Protein AF-A0AB39QN36-F1 (afdb_monomer_lite)

Organism: NCBI:txid3238631

pLDDT: mean 87.95, std 10.35, range [43.62, 97.62]

Radius of gyration: 14.83 Å; chains: 1; bounding box: 45×35×37 Å

Foldseek 3Di:
DKWWFDDPPVRQGTQATRPWGFDQPPDGPDTQATRVWGWDAPPVNQATQGTRPWGWDDDPPDSQTQATRPWGFDADPPLSQTQATHQWGFDDPPPPSDTQGTRQKGWDDPPVNPGTTMIDHPPPDPDQDPVNSVSVVVNRVVSSSSVVVVVVVVD

Secondary structure (DSSP, 8-state):
-EEEEEE-TTS-SEEEETTEEEE--SS-SS--EETTEEEEE-TTS-SEEEETTEEEEE-TT-SSEEEETTEEEEE-TTT--EEEETTEEEE-GGG-----EETTEEEEE-TTSSSEEEEEPPTT-SS--HHHHHHHHHHHHHHHHHHHHHHHT--

Structure (mmCIF, N/CA/C/O backbone):
data_AF-A0AB39QN36-F1
#
_entry.id   AF-A0AB39QN36-F1
#
loop_
_atom_site.group_PDB
_atom_site.id
_atom_site.type_symbol
_atom_site.label_atom_id
_atom_site.label_alt_id
_atom_site.label_comp_id
_atom_site.label_asym_id
_atom_site.label_entity_id
_atom_site.label_seq_id
_atom_site.pdbx_PDB_ins_code
_atom_site.Cartn_x
_atom_site.Cartn_y
_atom_site.Cartn_z
_atom_site.occupancy
_atom_site.B_iso_or_equiv
_atom_site.auth_seq_id
_atom_site.auth_comp_id
_atom_site.auth_asym_id
_atom_site.auth_atom_id
_atom_site.pdbx_PDB_model_num
ATOM 1 N N . MET A 1 1 ? -15.401 1.493 12.084 1.00 89.06 1 MET A N 1
ATOM 2 C CA . MET A 1 1 ? -14.506 0.470 12.707 1.00 89.06 1 MET A CA 1
ATOM 3 C C . MET A 1 1 ? -13.045 0.863 12.484 1.00 89.06 1 MET A C 1
ATOM 5 O O . MET A 1 1 ? -12.777 1.575 11.527 1.00 89.06 1 MET A O 1
ATOM 9 N N . GLU A 1 2 ? -12.101 0.422 13.322 1.00 92.56 2 GLU A N 1
ATOM 10 C CA . GLU A 1 2 ? -10.667 0.729 13.167 1.00 92.56 2 GLU A CA 1
ATOM 11 C C . GLU A 1 2 ? -9.829 -0.546 13.008 1.00 92.56 2 GLU A C 1
ATOM 13 O O . GLU A 1 2 ? -10.047 -1.525 13.718 1.00 92.56 2 GLU A O 1
ATOM 18 N N . LEU A 1 3 ? -8.849 -0.511 12.103 1.00 94.31 3 LEU A N 1
ATOM 19 C CA . LEU A 1 3 ? -7.813 -1.532 11.953 1.00 94.31 3 LEU A CA 1
ATOM 20 C C . LEU A 1 3 ? -6.466 -0.964 12.391 1.00 94.31 3 LEU A C 1
ATOM 22 O O . LEU A 1 3 ? -6.056 0.107 11.934 1.00 94.31 3 LEU A O 1
ATOM 26 N N . GLU A 1 4 ? -5.752 -1.690 13.246 1.00 95.00 4 GLU A N 1
ATOM 27 C CA . GLU A 1 4 ? -4.414 -1.287 13.672 1.00 95.00 4 GLU A CA 1
ATOM 28 C C . GLU A 1 4 ? -3.354 -1.646 12.628 1.00 95.00 4 GLU A C 1
ATOM 30 O O . GLU A 1 4 ? -3.393 -2.698 11.991 1.00 95.00 4 GLU A O 1
ATOM 35 N N . LEU A 1 5 ? -2.382 -0.753 12.455 1.00 95.31 5 LEU A N 1
ATOM 36 C CA . LEU A 1 5 ? -1.196 -0.996 11.647 1.00 95.31 5 LEU A CA 1
ATOM 37 C C . LEU A 1 5 ? -0.058 -1.425 12.572 1.00 95.31 5 LEU A C 1
ATOM 39 O O . LEU A 1 5 ? 0.472 -0.613 13.336 1.00 95.31 5 LEU A O 1
ATOM 43 N N . GLY A 1 6 ? 0.310 -2.704 12.513 1.00 93.50 6 GLY A N 1
ATOM 44 C CA . GLY A 1 6 ? 1.400 -3.257 13.309 1.00 93.50 6 GLY A CA 1
ATOM 45 C C . GLY A 1 6 ? 2.754 -2.962 12.677 1.00 93.50 6 GLY A C 1
ATOM 46 O O . GLY A 1 6 ? 2.900 -2.998 11.456 1.00 93.50 6 GLY A O 1
ATOM 47 N N . TYR A 1 7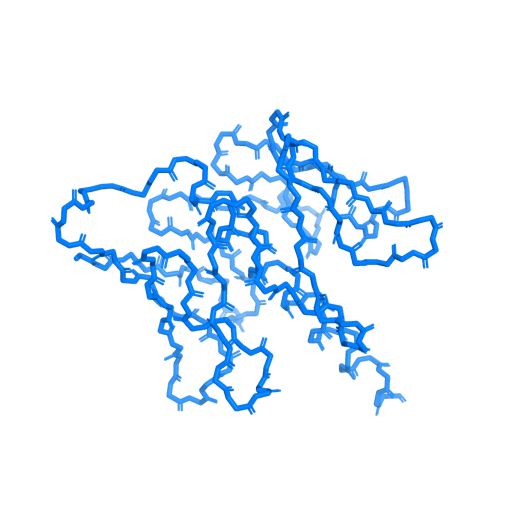 ? 3.764 -2.693 13.502 1.00 91.38 7 TYR A N 1
ATOM 48 C CA . TYR A 1 7 ? 5.133 -2.416 13.060 1.00 91.38 7 TYR A CA 1
ATOM 49 C C . TYR A 1 7 ? 6.141 -3.341 13.737 1.00 91.38 7 TYR A C 1
ATOM 51 O O . TYR A 1 7 ? 5.847 -3.963 14.756 1.00 91.38 7 TYR A O 1
ATOM 59 N N . ASP A 1 8 ? 7.347 -3.423 13.175 1.00 88.38 8 ASP A N 1
ATOM 60 C CA . ASP A 1 8 ? 8.479 -4.051 13.855 1.00 88.38 8 ASP A CA 1
ATOM 61 C C . ASP A 1 8 ? 8.879 -3.299 15.139 1.00 88.38 8 ASP A C 1
ATOM 63 O O . ASP A 1 8 ? 8.449 -2.174 15.390 1.00 88.38 8 ASP A O 1
ATOM 67 N N . LEU A 1 9 ? 9.725 -3.924 15.968 1.00 80.88 9 LEU A N 1
ATOM 68 C CA . LEU A 1 9 ? 10.161 -3.365 17.258 1.00 80.88 9 LEU A CA 1
ATOM 69 C C . LEU A 1 9 ? 10.825 -1.985 17.129 1.00 80.88 9 LEU A C 1
ATOM 71 O O . LEU A 1 9 ? 10.735 -1.166 18.038 1.00 80.88 9 LEU A O 1
ATOM 75 N N . LEU A 1 10 ? 11.477 -1.724 15.994 1.00 79.50 10 LEU A N 1
ATOM 76 C CA . LEU A 1 10 ? 12.107 -0.437 15.693 1.00 79.50 10 LEU A CA 1
ATOM 77 C C . LEU A 1 10 ? 11.117 0.586 15.108 1.00 79.50 10 LEU A C 1
ATOM 79 O O . LEU A 1 10 ? 11.493 1.728 14.854 1.00 79.50 10 LEU A O 1
ATOM 83 N N . GLY A 1 11 ? 9.860 0.196 14.886 1.00 76.62 11 GLY A N 1
ATOM 84 C CA . GLY A 1 11 ? 8.789 1.054 14.391 1.00 76.62 11 GLY A CA 1
ATOM 85 C C . GLY A 1 11 ? 8.948 1.502 12.938 1.00 76.62 11 GLY A C 1
ATOM 86 O O . GLY A 1 11 ? 8.227 2.403 12.510 1.00 76.62 11 GLY A O 1
ATOM 87 N N . GLY A 1 12 ? 9.893 0.917 12.200 1.00 79.00 12 GLY A N 1
ATOM 88 C CA . GLY A 1 12 ? 10.319 1.367 10.877 1.00 79.00 12 GLY A CA 1
ATOM 89 C C . GLY A 1 12 ? 9.720 0.569 9.721 1.00 79.00 12 GLY A C 1
ATOM 90 O O . GLY A 1 12 ? 9.828 0.995 8.566 1.00 79.00 12 GLY A O 1
ATOM 91 N N . ARG A 1 13 ? 9.112 -0.592 9.991 1.00 87.69 13 ARG A N 1
ATOM 92 C CA . ARG A 1 13 ? 8.529 -1.461 8.957 1.00 87.69 13 ARG A CA 1
ATOM 93 C C . ARG A 1 13 ? 7.122 -1.890 9.329 1.00 87.69 13 ARG A C 1
ATOM 95 O O . ARG A 1 13 ? 6.923 -2.423 10.414 1.00 87.69 13 ARG A O 1
ATOM 102 N N . LEU A 1 14 ? 6.184 -1.694 8.406 1.00 91.88 14 LEU A N 1
ATOM 103 C CA . LEU A 1 14 ? 4.815 -2.178 8.536 1.00 91.88 14 LEU A CA 1
ATOM 104 C C . LEU A 1 14 ? 4.811 -3.714 8.488 1.00 91.88 14 LEU A C 1
ATOM 106 O O . LEU A 1 14 ? 5.326 -4.300 7.541 1.00 91.88 14 LEU A O 1
ATOM 110 N N . ARG A 1 15 ? 4.263 -4.354 9.517 1.00 93.94 15 ARG A N 1
ATOM 111 C CA . ARG A 1 15 ? 4.222 -5.809 9.720 1.00 93.94 15 ARG A CA 1
ATOM 112 C C . ARG A 1 15 ? 2.814 -6.387 9.664 1.00 93.94 15 ARG A C 1
ATOM 114 O O . ARG A 1 15 ? 2.697 -7.582 9.423 1.00 93.94 15 ARG A O 1
ATOM 121 N N . SER A 1 16 ? 1.779 -5.575 9.852 1.00 95.56 16 SER A N 1
ATOM 122 C CA . SER A 1 16 ? 0.393 -6.013 9.693 1.00 95.56 16 SER A CA 1
ATOM 123 C C . SER A 1 16 ? -0.554 -4.858 9.372 1.00 95.56 16 SER A C 1
ATOM 125 O O . SER A 1 16 ? -0.254 -3.692 9.641 1.00 95.56 16 SER A O 1
ATOM 127 N N . ILE A 1 17 ? -1.698 -5.203 8.784 1.00 95.94 17 ILE A N 1
ATOM 128 C CA . ILE A 1 17 ? -2.848 -4.333 8.533 1.00 95.94 17 ILE A CA 1
ATOM 129 C C . ILE A 1 17 ? -4.077 -5.047 9.102 1.00 95.94 17 ILE A C 1
ATOM 131 O O . ILE A 1 17 ? -4.596 -5.980 8.486 1.00 95.94 17 ILE A O 1
ATOM 135 N N . GLY A 1 18 ? -4.520 -4.642 10.294 1.00 93.56 18 GLY A N 1
ATOM 136 C CA . GLY A 1 18 ? -5.464 -5.432 11.082 1.00 93.56 18 GLY A CA 1
ATOM 137 C C . GLY A 1 18 ? -4.925 -6.851 11.286 1.00 93.56 18 GLY A C 1
ATOM 138 O O . GLY A 1 18 ? -3.762 -7.030 11.647 1.00 93.56 18 GLY A O 1
ATOM 139 N N . GLU A 1 19 ? -5.745 -7.844 10.952 1.00 92.69 19 GLU A N 1
ATOM 140 C CA . GLU A 1 19 ? -5.398 -9.272 11.021 1.00 92.69 19 GLU A CA 1
ATOM 141 C C . GLU A 1 19 ? -4.510 -9.754 9.856 1.00 92.69 19 GLU A C 1
ATOM 143 O O . GLU A 1 19 ? -4.031 -10.886 9.858 1.00 92.69 19 GLU A O 1
ATOM 148 N N . THR A 1 20 ? -4.288 -8.930 8.825 1.00 96.31 20 THR A N 1
ATOM 149 C CA . THR A 1 20 ? -3.466 -9.329 7.674 1.00 96.31 20 THR A CA 1
ATOM 150 C C . THR A 1 20 ? -1.989 -9.098 7.964 1.00 96.31 20 THR A C 1
ATOM 152 O O . THR A 1 20 ? -1.549 -7.957 8.106 1.00 96.31 20 THR A O 1
ATOM 155 N N . GLU A 1 21 ? -1.195 -10.166 7.985 1.00 96.12 21 GLU A N 1
ATOM 156 C CA . GLU A 1 21 ? 0.253 -10.081 8.184 1.00 96.12 21 GLU A CA 1
ATOM 157 C C . GLU A 1 21 ? 1.017 -9.671 6.919 1.00 96.12 21 GLU A C 1
ATOM 159 O O . GLU A 1 21 ? 0.617 -9.950 5.790 1.00 96.12 21 GLU A O 1
ATOM 164 N N . ILE A 1 22 ? 2.174 -9.041 7.109 1.00 95.62 22 ILE A N 1
ATOM 165 C CA . ILE A 1 22 ? 3.143 -8.750 6.054 1.00 95.62 22 ILE A CA 1
ATOM 166 C C . ILE A 1 22 ? 4.423 -9.523 6.357 1.00 95.62 22 ILE A C 1
ATOM 168 O O . ILE A 1 22 ? 5.168 -9.203 7.293 1.00 95.62 22 ILE A O 1
ATOM 172 N N . ASP A 1 23 ? 4.711 -10.524 5.530 1.00 93.31 23 ASP A N 1
ATOM 173 C CA . ASP A 1 23 ? 5.936 -11.306 5.643 1.00 93.31 23 ASP A CA 1
ATOM 174 C C . ASP A 1 23 ? 7.095 -10.587 4.942 1.00 93.31 23 ASP A C 1
ATOM 176 O O . ASP A 1 23 ? 6.930 -10.004 3.878 1.00 93.31 23 ASP A O 1
ATOM 180 N N . TYR A 1 24 ? 8.290 -10.638 5.526 1.00 90.19 24 TYR A N 1
ATOM 181 C CA . TYR A 1 24 ? 9.540 -10.113 4.956 1.00 90.19 24 TYR A CA 1
ATOM 182 C C . TYR A 1 24 ? 10.551 -11.231 4.638 1.00 90.19 24 TYR A C 1
ATOM 184 O O . TYR A 1 24 ? 11.604 -10.979 4.043 1.00 90.19 24 TYR A O 1
ATOM 192 N N . GLY A 1 25 ? 10.245 -12.473 5.016 1.00 83.19 25 GLY A N 1
ATOM 193 C CA . GLY A 1 25 ? 11.179 -13.585 5.024 1.00 83.19 25 GLY A CA 1
ATOM 194 C C . GLY A 1 25 ? 12.302 -13.421 6.054 1.00 83.19 25 GLY A C 1
ATOM 195 O O . GLY A 1 25 ? 12.400 -12.438 6.788 1.00 83.19 25 GLY A O 1
ATOM 196 N N . ARG A 1 26 ? 13.190 -14.420 6.088 1.00 72.00 26 ARG A N 1
ATOM 197 C CA . ARG A 1 26 ? 14.290 -14.520 7.065 1.00 72.00 26 ARG A CA 1
ATOM 198 C C . ARG A 1 26 ? 15.440 -13.538 6.816 1.00 72.00 26 ARG A C 1
ATOM 200 O O . ARG A 1 26 ? 16.130 -13.145 7.747 1.00 72.00 26 ARG A O 1
ATOM 207 N N . TRP A 1 27 ? 15.641 -13.157 5.558 1.00 63.12 27 TRP A N 1
ATOM 208 C CA . TRP A 1 27 ? 16.738 -12.301 5.112 1.00 63.12 27 TRP A CA 1
ATOM 209 C C . TRP A 1 27 ? 16.180 -11.293 4.104 1.00 63.12 27 TRP A C 1
ATOM 211 O O . TRP A 1 27 ? 15.942 -11.630 2.939 1.00 63.12 27 TRP A O 1
ATOM 221 N N . GLY A 1 28 ? 15.884 -10.073 4.558 1.00 65.38 28 GLY A N 1
ATOM 222 C CA . GLY A 1 28 ? 15.300 -9.061 3.680 1.00 65.38 28 GLY A CA 1
ATOM 223 C C . GLY A 1 28 ? 14.931 -7.735 4.345 1.00 65.38 28 GLY A C 1
ATOM 224 O O . GLY A 1 28 ? 14.490 -7.667 5.491 1.00 65.38 28 GLY A O 1
ATOM 225 N N . GLY A 1 29 ? 15.098 -6.648 3.586 1.00 78.25 29 GLY A N 1
ATOM 226 C CA . GLY A 1 29 ? 14.596 -5.306 3.918 1.00 78.25 29 GLY A CA 1
ATOM 227 C C . GLY A 1 29 ? 13.202 -4.998 3.355 1.00 78.25 29 GLY A C 1
ATOM 228 O O . GLY A 1 29 ? 12.665 -3.915 3.599 1.00 78.25 29 GLY A O 1
ATOM 229 N N . ARG A 1 30 ? 12.638 -5.924 2.571 1.00 87.12 30 ARG A N 1
ATOM 230 C CA . ARG A 1 30 ? 11.438 -5.736 1.748 1.00 87.12 30 ARG A CA 1
ATOM 231 C C . ARG A 1 30 ? 10.396 -6.812 2.064 1.00 87.12 30 ARG A C 1
ATOM 233 O O . ARG A 1 30 ? 10.799 -7.940 2.352 1.00 87.12 30 ARG A O 1
ATOM 240 N N . PRO A 1 31 ? 9.102 -6.469 2.018 1.00 92.12 31 PRO A N 1
ATOM 241 C CA . PRO A 1 31 ? 8.043 -7.445 2.209 1.00 92.12 31 PRO A CA 1
ATOM 242 C C . PRO A 1 31 ? 8.004 -8.429 1.027 1.00 92.12 31 PRO A C 1
ATOM 244 O O . PRO A 1 31 ? 8.323 -8.063 -0.098 1.00 92.12 31 PRO A O 1
ATOM 247 N N . ARG A 1 32 ? 7.643 -9.683 1.293 1.00 92.94 32 ARG A N 1
ATOM 248 C CA . ARG A 1 32 ? 7.537 -10.801 0.342 1.00 92.94 32 ARG A CA 1
ATOM 249 C C . ARG A 1 32 ? 6.108 -11.309 0.176 1.00 92.94 32 ARG A C 1
ATOM 251 O O . ARG A 1 32 ? 5.818 -11.915 -0.847 1.00 92.94 32 ARG A O 1
ATOM 258 N N . ALA A 1 33 ? 5.240 -11.072 1.156 1.00 95.62 33 ALA A N 1
ATOM 259 C CA .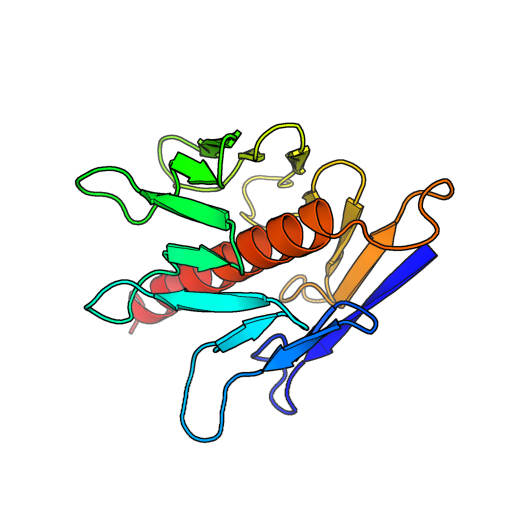 ALA A 1 33 ? 3.825 -11.406 1.072 1.00 95.62 33 ALA A CA 1
ATOM 260 C C . ALA A 1 33 ? 2.982 -10.414 1.885 1.00 95.62 33 ALA A C 1
ATOM 262 O O . ALA A 1 33 ? 3.456 -9.861 2.879 1.00 95.62 33 ALA A O 1
ATOM 263 N N . LEU A 1 34 ? 1.743 -10.211 1.447 1.00 96.62 34 LEU A N 1
ATOM 264 C CA . LEU A 1 34 ? 0.674 -9.500 2.142 1.00 96.62 34 LEU A CA 1
ATOM 265 C C . LEU A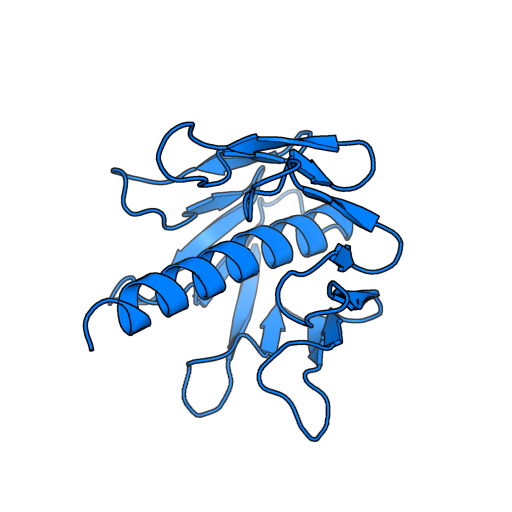 1 34 ? -0.467 -10.498 2.369 1.00 96.62 34 LEU A C 1
ATOM 267 O O . LEU A 1 34 ? -1.244 -10.769 1.456 1.00 96.62 34 LEU A O 1
ATOM 271 N N . GLY A 1 35 ? -0.533 -11.085 3.561 1.00 95.25 35 GLY A N 1
ATOM 272 C CA . GLY A 1 35 ? -1.401 -12.220 3.855 1.00 95.25 35 GLY A CA 1
ATOM 273 C C . GLY A 1 35 ? -1.189 -13.343 2.829 1.00 95.25 35 GLY A C 1
ATOM 274 O O . GLY A 1 35 ? -0.055 -13.799 2.664 1.00 95.25 35 GLY A O 1
ATOM 275 N N . PRO A 1 36 ? -2.235 -13.771 2.100 1.00 94.94 36 PRO A N 1
ATOM 276 C CA . PRO A 1 36 ? -2.113 -14.802 1.070 1.00 94.94 36 PRO A CA 1
ATOM 277 C C . PRO A 1 36 ? -1.464 -14.306 -0.237 1.00 94.94 36 PRO A C 1
ATOM 279 O O . PRO A 1 36 ? -1.206 -15.113 -1.128 1.00 94.94 36 PRO A O 1
ATOM 282 N N . HIS A 1 37 ? -1.202 -13.002 -0.381 1.00 97.62 37 HIS A N 1
ATOM 283 C CA . HIS A 1 37 ? -0.766 -12.400 -1.643 1.00 97.62 37 HIS A CA 1
ATOM 284 C C . HIS A 1 37 ? 0.758 -12.301 -1.734 1.00 97.62 37 HIS A C 1
ATOM 286 O O . HIS A 1 37 ? 1.345 -11.448 -1.060 1.00 97.62 37 HIS A O 1
ATOM 292 N N . PRO A 1 38 ? 1.436 -13.101 -2.576 1.00 96.50 38 PRO A N 1
ATOM 293 C CA . PRO A 1 38 ? 2.870 -12.945 -2.807 1.00 96.50 38 PRO A CA 1
ATOM 294 C C . PRO A 1 38 ? 3.205 -11.580 -3.422 1.00 96.50 38 PRO A C 1
ATOM 296 O O . PRO A 1 38 ? 2.449 -11.026 -4.217 1.00 96.50 38 PRO A O 1
ATOM 299 N N . LEU A 1 39 ? 4.368 -11.042 -3.068 1.00 96.44 39 LEU A N 1
ATOM 300 C CA . LEU A 1 39 ? 4.889 -9.780 -3.582 1.00 96.44 39 LEU A CA 1
ATOM 301 C C . LEU A 1 39 ? 6.089 -10.052 -4.485 1.00 96.44 39 LEU A C 1
ATOM 303 O O . LEU A 1 39 ? 7.101 -10.598 -4.043 1.00 96.44 39 LEU A O 1
ATOM 307 N N . GLU A 1 40 ? 6.002 -9.621 -5.740 1.00 94.81 40 GLU A N 1
ATOM 308 C CA . GLU A 1 40 ? 7.094 -9.762 -6.706 1.00 94.81 40 GLU A CA 1
ATOM 309 C C . GLU A 1 40 ? 7.703 -8.404 -7.035 1.00 94.81 40 GLU A C 1
ATOM 311 O O . GLU A 1 40 ? 6.997 -7.402 -7.148 1.00 94.81 40 GLU A O 1
ATOM 316 N N . TYR A 1 41 ? 9.019 -8.369 -7.229 1.00 91.81 41 TYR A N 1
ATOM 317 C CA . TYR A 1 41 ? 9.771 -7.161 -7.5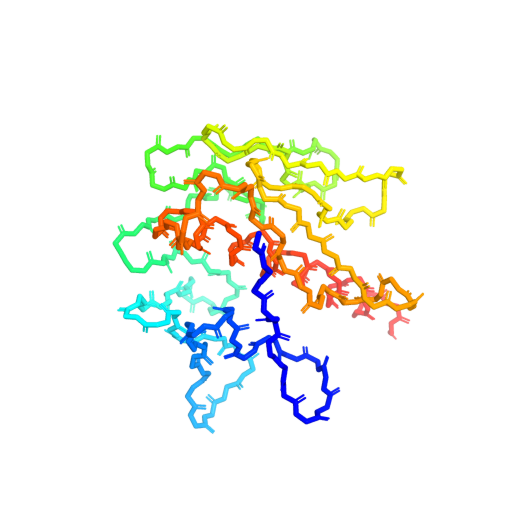62 1.00 91.81 41 TYR A CA 1
ATOM 318 C C . TYR A 1 41 ? 10.383 -7.266 -8.963 1.00 91.81 41 TYR A C 1
ATOM 320 O O . TYR A 1 41 ? 10.485 -8.354 -9.524 1.00 91.81 41 TYR A O 1
ATOM 328 N N . ASP A 1 42 ? 10.795 -6.134 -9.542 1.00 88.62 42 ASP A N 1
ATOM 329 C CA . ASP A 1 42 ? 11.565 -6.134 -10.790 1.00 88.62 42 ASP A CA 1
ATOM 330 C C . ASP A 1 42 ? 12.902 -6.889 -10.652 1.00 88.62 42 ASP A C 1
ATOM 332 O O . ASP A 1 42 ? 13.335 -7.218 -9.551 1.00 88.62 42 ASP A O 1
ATOM 336 N N . LEU A 1 43 ? 13.570 -7.176 -11.777 1.00 80.44 43 LEU A N 1
ATOM 337 C CA . LEU A 1 43 ? 14.816 -7.966 -11.804 1.00 80.44 43 LEU A CA 1
ATOM 338 C C . LEU A 1 43 ? 15.934 -7.379 -10.928 1.00 80.44 43 LEU A C 1
ATOM 340 O O . LEU A 1 43 ? 16.760 -8.115 -10.400 1.00 80.44 43 LEU A O 1
ATOM 344 N N . LEU A 1 44 ? 15.949 -6.055 -10.756 1.00 78.62 44 LEU A N 1
ATOM 345 C CA . LEU A 1 44 ? 16.893 -5.357 -9.879 1.00 78.62 44 LEU A CA 1
ATOM 346 C C . LEU A 1 44 ? 16.439 -5.353 -8.409 1.00 78.62 44 LEU A C 1
ATOM 348 O O . LEU A 1 44 ? 17.071 -4.726 -7.560 1.00 78.62 44 LEU A O 1
ATOM 352 N N . GLY A 1 45 ? 15.317 -6.006 -8.109 1.00 74.56 45 GLY A N 1
ATOM 353 C CA . GLY A 1 45 ? 14.702 -6.089 -6.792 1.00 74.56 45 GLY A CA 1
ATOM 354 C C . GLY A 1 45 ? 14.261 -4.737 -6.249 1.00 74.56 45 GLY A C 1
ATOM 355 O O . GLY A 1 45 ? 14.083 -4.610 -5.046 1.00 74.56 45 GLY A O 1
ATOM 356 N N . SER A 1 46 ? 14.134 -3.715 -7.097 1.00 79.00 46 SER A N 1
ATOM 357 C CA . SER A 1 46 ? 14.055 -2.305 -6.723 1.00 79.00 46 SER A CA 1
ATOM 358 C C . SER A 1 46 ? 12.623 -1.790 -6.604 1.00 79.00 46 SER A C 1
ATOM 360 O O . SER A 1 46 ? 12.355 -0.946 -5.746 1.00 79.00 46 SER A O 1
ATOM 362 N N . ARG A 1 47 ? 11.693 -2.320 -7.407 1.00 88.19 47 ARG A N 1
ATOM 363 C CA . ARG A 1 47 ? 10.296 -1.863 -7.499 1.00 88.19 47 ARG A CA 1
ATOM 364 C C . ARG A 1 47 ? 9.331 -3.031 -7.393 1.00 88.19 47 ARG A C 1
ATOM 366 O O . ARG A 1 47 ? 9.556 -4.047 -8.039 1.00 88.19 47 ARG A O 1
ATOM 373 N N . LEU A 1 48 ? 8.272 -2.871 -6.603 1.00 92.81 48 LEU A N 1
ATOM 374 C CA . LEU A 1 48 ? 7.192 -3.850 -6.491 1.00 92.81 48 LEU A CA 1
ATOM 375 C C . LEU A 1 48 ? 6.428 -3.916 -7.819 1.00 92.81 48 LEU A C 1
ATOM 377 O O . LEU A 1 48 ? 5.964 -2.896 -8.304 1.00 92.81 48 LEU A O 1
ATOM 381 N N . ARG A 1 49 ? 6.318 -5.093 -8.423 1.00 94.31 49 ARG A N 1
ATOM 382 C CA . ARG A 1 49 ? 5.705 -5.317 -9.739 1.00 94.31 49 ARG A CA 1
ATOM 383 C C . ARG A 1 49 ? 4.421 -6.126 -9.680 1.00 94.31 49 ARG A C 1
ATOM 385 O O . ARG A 1 49 ? 3.661 -6.060 -10.641 1.00 94.31 49 ARG A O 1
ATOM 392 N N . ARG A 1 50 ? 4.169 -6.853 -8.592 1.00 96.31 50 ARG A N 1
ATOM 393 C CA . ARG A 1 50 ? 2.956 -7.657 -8.437 1.00 96.31 50 ARG A CA 1
ATOM 394 C C . ARG A 1 50 ? 2.556 -7.805 -6.970 1.00 96.31 50 ARG A C 1
ATOM 396 O O . ARG A 1 50 ? 3.435 -7.888 -6.112 1.00 96.31 50 ARG A O 1
ATOM 403 N N . ILE A 1 51 ? 1.249 -7.838 -6.712 1.00 97.44 51 ILE A N 1
ATOM 404 C CA . ILE A 1 51 ? 0.630 -8.181 -5.423 1.00 97.44 51 ILE A CA 1
ATOM 405 C C . ILE A 1 51 ? -0.404 -9.281 -5.668 1.00 97.44 51 ILE A C 1
ATOM 407 O O . ILE A 1 51 ? -1.500 -9.009 -6.166 1.00 97.44 51 ILE A O 1
ATOM 411 N N . GLY A 1 52 ? -0.056 -10.517 -5.325 1.00 96.38 52 GLY A N 1
ATOM 412 C CA . GLY A 1 52 ? -0.852 -11.691 -5.661 1.00 96.38 52 GLY A CA 1
ATOM 413 C C . GLY A 1 52 ? -0.955 -11.842 -7.174 1.00 96.38 52 GLY A C 1
ATOM 414 O O . GLY A 1 52 ? 0.053 -11.950 -7.862 1.00 96.38 52 GLY A O 1
ATOM 415 N N . ASP A 1 53 ? -2.173 -11.802 -7.688 1.00 95.81 53 ASP A N 1
ATOM 416 C CA . ASP A 1 53 ? -2.512 -11.831 -9.111 1.00 95.81 53 ASP A CA 1
ATOM 417 C C . ASP A 1 53 ? -2.544 -10.441 -9.782 1.00 95.81 53 ASP A C 1
ATOM 419 O O . ASP A 1 53 ? -2.678 -10.347 -11.000 1.00 95.81 53 ASP A O 1
ATOM 423 N N . ILE A 1 54 ? -2.373 -9.349 -9.026 1.00 97.06 54 ILE A N 1
ATOM 424 C CA . ILE A 1 54 ? -2.463 -7.983 -9.562 1.00 97.06 54 ILE A CA 1
ATOM 425 C C . ILE A 1 54 ? -1.088 -7.453 -9.968 1.00 97.06 54 ILE A C 1
ATOM 427 O O . ILE A 1 54 ? -0.201 -7.276 -9.130 1.00 97.06 54 ILE A O 1
ATOM 431 N N . GLU A 1 55 ? -0.924 -7.122 -11.248 1.00 96.88 55 GLU A N 1
ATOM 432 C CA . GLU A 1 55 ? 0.295 -6.507 -11.783 1.00 96.88 55 GLU A CA 1
ATOM 433 C C . GLU A 1 55 ? 0.339 -4.985 -11.599 1.00 96.88 55 GLU A C 1
ATOM 435 O O . GLU A 1 55 ? -0.668 -4.292 -11.695 1.00 96.88 55 GLU A O 1
ATOM 440 N N . ILE A 1 56 ? 1.538 -4.439 -11.398 1.00 96.06 56 ILE A N 1
ATOM 441 C CA . ILE A 1 56 ? 1.786 -3.000 -11.293 1.00 96.06 56 ILE A CA 1
ATOM 442 C C . ILE A 1 56 ? 2.583 -2.543 -12.511 1.00 96.06 56 ILE A C 1
ATOM 444 O O . ILE A 1 56 ? 3.776 -2.844 -12.657 1.00 96.06 56 ILE A O 1
ATOM 448 N N . GLY A 1 57 ? 1.942 -1.775 -13.388 1.00 93.00 57 GLY A N 1
ATOM 449 C CA . GLY A 1 57 ? 2.583 -1.168 -14.548 1.00 93.00 57 GLY A CA 1
ATOM 450 C C . GLY A 1 57 ? 3.332 0.106 -14.175 1.00 93.00 57 GLY A C 1
ATOM 451 O O . GLY A 1 57 ? 2.839 0.937 -13.416 1.00 93.00 57 GLY A O 1
ATOM 452 N N . TYR A 1 58 ? 4.519 0.290 -14.750 1.00 90.06 58 TYR A N 1
ATOM 453 C CA . TYR A 1 58 ? 5.325 1.501 -14.600 1.00 90.06 58 TYR A CA 1
ATOM 454 C C . TYR A 1 58 ? 5.581 2.125 -15.968 1.00 90.06 58 TYR A C 1
ATOM 456 O O . TYR A 1 58 ? 5.690 1.424 -16.974 1.00 90.06 58 TYR A O 1
ATOM 464 N N . GLY A 1 59 ? 5.720 3.451 -15.996 1.00 82.81 59 GLY A N 1
ATOM 465 C CA . GLY A 1 59 ? 6.160 4.158 -17.197 1.00 82.81 59 GLY A CA 1
ATOM 466 C C . GLY A 1 59 ? 7.599 3.797 -17.587 1.00 82.81 59 GLY A C 1
ATOM 467 O O . GLY A 1 59 ? 8.421 3.462 -16.736 1.00 82.81 59 GLY A O 1
ATOM 468 N N . ARG A 1 60 ? 7.921 3.939 -18.878 1.00 70.12 60 ARG A N 1
ATOM 469 C CA . ARG A 1 60 ? 9.171 3.478 -19.520 1.00 70.12 60 ARG A CA 1
ATOM 470 C C . ARG A 1 60 ? 10.476 3.963 -18.861 1.00 70.12 60 ARG A C 1
ATOM 472 O O . ARG A 1 60 ? 11.486 3.279 -18.941 1.00 70.12 60 ARG A O 1
ATOM 479 N N . LEU A 1 61 ? 10.449 5.122 -18.202 1.00 62.91 61 LEU A N 1
ATOM 480 C CA . LEU A 1 61 ? 11.595 5.749 -17.519 1.00 62.91 61 LEU A CA 1
ATOM 481 C C . LEU A 1 61 ? 11.305 6.055 -16.037 1.00 62.91 61 LEU A C 1
ATOM 483 O O . LEU A 1 61 ? 12.050 6.780 -15.385 1.00 62.91 61 LEU A O 1
ATOM 487 N N . GLY A 1 62 ? 10.190 5.549 -15.499 1.00 70.12 62 GLY A N 1
ATOM 488 C CA . GLY A 1 62 ? 9.640 6.000 -14.225 1.00 70.12 62 GLY A CA 1
ATOM 489 C C . GLY A 1 62 ? 9.701 4.963 -13.107 1.00 70.12 62 GLY A C 1
ATOM 490 O O . GLY A 1 62 ? 9.597 3.758 -13.321 1.00 70.12 62 GLY A O 1
ATOM 491 N N . SER A 1 63 ? 9.783 5.456 -11.872 1.00 77.12 63 SER A N 1
ATOM 492 C CA . SER A 1 63 ? 9.453 4.683 -10.663 1.00 77.12 63 SER A CA 1
ATOM 493 C C . SER A 1 63 ? 8.020 4.930 -10.177 1.00 77.12 63 SER A C 1
ATOM 495 O O . SER A 1 63 ? 7.633 4.449 -9.117 1.00 77.12 63 SER A O 1
ATOM 497 N N . VAL A 1 64 ? 7.245 5.679 -10.964 1.00 85.88 64 VAL A N 1
ATOM 498 C CA . VAL A 1 64 ? 5.858 6.046 -10.682 1.00 85.88 64 VAL A CA 1
ATOM 499 C C . VAL A 1 64 ? 4.937 4.997 -11.310 1.00 85.88 64 VAL A C 1
ATOM 501 O O . VAL A 1 64 ? 5.048 4.774 -12.525 1.00 85.88 64 VAL A O 1
ATOM 504 N N . PRO A 1 65 ? 4.076 4.337 -10.518 1.00 91.19 65 PRO A N 1
ATOM 505 C CA . PRO A 1 65 ? 3.111 3.385 -11.048 1.00 91.19 65 PRO A CA 1
ATOM 506 C C . PRO A 1 65 ? 2.101 4.104 -11.944 1.00 91.19 65 PRO A C 1
ATOM 508 O O . PRO A 1 65 ? 1.756 5.261 -11.712 1.00 91.19 65 PRO A O 1
ATOM 511 N N . ARG A 1 66 ? 1.666 3.417 -12.995 1.00 92.75 66 ARG A N 1
ATOM 512 C CA . ARG A 1 66 ? 0.692 3.902 -13.980 1.00 92.75 66 ARG A CA 1
ATOM 513 C C . ARG A 1 66 ? -0.528 3.006 -14.073 1.00 92.75 66 ARG A C 1
ATOM 515 O O . ARG A 1 66 ? -1.591 3.509 -14.400 1.00 92.75 66 ARG A O 1
ATOM 522 N N . THR A 1 67 ? -0.378 1.723 -13.754 1.00 95.69 67 THR A N 1
ATOM 523 C CA . THR A 1 67 ? -1.497 0.785 -13.695 1.00 95.69 67 THR A CA 1
ATOM 524 C C . THR A 1 67 ? -1.398 -0.108 -12.465 1.00 95.69 67 THR A C 1
ATOM 526 O O . THR A 1 67 ? -0.304 -0.353 -11.945 1.00 95.69 67 THR A O 1
ATOM 529 N N . PHE A 1 68 ? -2.553 -0.580 -12.011 1.00 96.38 68 PHE A N 1
ATOM 530 C CA . PHE A 1 68 ? -2.736 -1.549 -10.942 1.00 96.38 68 PHE A CA 1
ATOM 531 C C . PHE A 1 68 ? -3.797 -2.560 -11.391 1.00 96.38 68 PHE A C 1
ATOM 533 O O . PHE A 1 68 ? -4.993 -2.280 -11.362 1.00 96.38 68 PHE A O 1
ATOM 540 N N . GLY A 1 69 ? -3.352 -3.707 -11.902 1.00 95.50 69 GLY A N 1
ATOM 541 C CA . GLY A 1 69 ? -4.195 -4.653 -12.624 1.00 95.50 69 GLY A CA 1
ATOM 542 C C . GLY A 1 69 ? -4.793 -3.985 -13.858 1.00 95.50 69 GLY A C 1
ATOM 543 O O . GLY A 1 69 ? -4.071 -3.455 -14.702 1.00 95.50 69 GLY A O 1
ATOM 544 N N . THR A 1 70 ? -6.121 -3.974 -13.931 1.00 95.50 70 THR A N 1
ATOM 545 C CA . THR A 1 70 ? -6.886 -3.303 -14.990 1.00 95.50 70 THR A CA 1
ATOM 546 C C . THR A 1 70 ? -7.158 -1.826 -14.704 1.00 95.50 70 THR A C 1
ATOM 548 O O . THR A 1 70 ? -7.803 -1.164 -15.512 1.00 95.50 70 THR A O 1
ATOM 551 N N . TRP A 1 71 ? -6.743 -1.307 -13.547 1.00 97.50 71 TRP A N 1
ATOM 552 C CA . TRP A 1 71 ? -7.007 0.072 -13.154 1.00 97.50 71 TRP A CA 1
ATOM 553 C C . TRP A 1 71 ? -5.863 1.006 -13.508 1.00 97.50 71 TRP A C 1
ATOM 555 O O . TRP A 1 71 ? -4.689 0.670 -13.345 1.00 97.50 71 TRP A O 1
ATOM 565 N N . ASP A 1 72 ? -6.222 2.225 -13.894 1.00 95.94 72 ASP A N 1
ATOM 566 C CA . ASP A 1 72 ? -5.271 3.319 -14.022 1.00 95.94 72 ASP A CA 1
ATOM 567 C C . ASP A 1 72 ? -4.860 3.860 -12.648 1.00 95.94 72 ASP A C 1
ATOM 569 O O . ASP A 1 72 ? -5.636 3.884 -11.684 1.00 95.94 72 ASP A O 1
ATOM 573 N N . VAL A 1 73 ? -3.611 4.316 -12.577 1.00 95.25 73 VAL A N 1
ATOM 574 C CA . VAL A 1 73 ? -3.041 5.003 -11.421 1.00 95.25 73 VAL A CA 1
ATOM 575 C C . VAL A 1 73 ? -2.697 6.430 -11.816 1.00 95.25 73 VAL A C 1
ATOM 577 O O . VAL A 1 73 ? -1.732 6.690 -12.543 1.00 95.25 73 VAL A O 1
ATOM 580 N N . ASP A 1 74 ? -3.473 7.369 -11.283 1.00 92.69 74 ASP A N 1
ATOM 581 C CA . ASP A 1 74 ? -3.227 8.790 -11.471 1.00 92.69 74 ASP A CA 1
ATOM 582 C C . ASP A 1 74 ? -2.210 9.265 -10.445 1.00 92.69 74 ASP A C 1
ATOM 584 O O . ASP A 1 74 ? -2.379 9.076 -9.239 1.00 92.69 74 ASP A O 1
ATOM 588 N N . CYS A 1 75 ? -1.166 9.941 -10.912 1.00 88.75 75 CYS A N 1
ATOM 589 C CA . CYS A 1 75 ? -0.130 10.505 -10.059 1.00 88.75 75 CYS A CA 1
ATOM 590 C C . CYS A 1 75 ? 0.074 11.988 -10.354 1.00 88.75 75 CYS A C 1
ATOM 592 O O . CYS A 1 75 ? -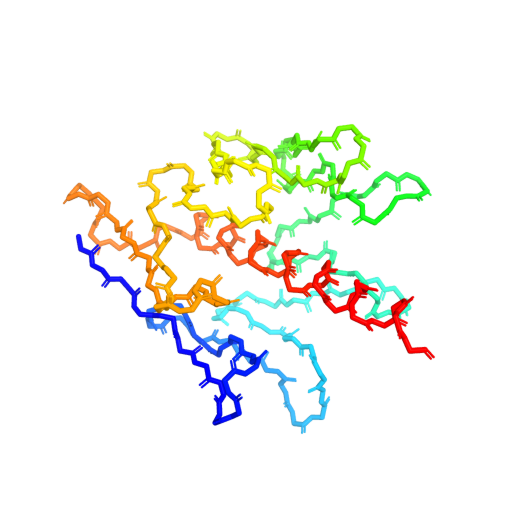0.108 12.447 -11.481 1.00 88.75 75 CYS A O 1
ATOM 594 N N . THR A 1 76 ? 0.535 12.736 -9.352 1.00 85.38 76 THR A N 1
ATOM 595 C CA . THR A 1 76 ? 0.977 14.119 -9.551 1.00 85.38 76 THR A CA 1
ATOM 596 C C . THR A 1 76 ? 2.114 14.179 -10.573 1.00 85.38 76 THR A C 1
ATOM 598 O O . THR A 1 76 ? 3.081 13.418 -10.492 1.00 85.38 76 THR A O 1
ATOM 601 N N . ALA A 1 77 ? 2.024 15.122 -11.514 1.00 75.62 77 ALA A N 1
ATOM 602 C CA . ALA A 1 77 ? 2.978 15.239 -12.618 1.00 75.62 77 ALA A CA 1
ATOM 603 C C . ALA A 1 77 ? 4.430 15.449 -12.150 1.00 75.62 77 ALA A C 1
ATOM 605 O O . ALA A 1 77 ? 5.350 14.893 -12.739 1.00 75.62 77 ALA A O 1
ATOM 606 N N . TRP A 1 78 ? 4.632 16.219 -11.075 1.00 71.00 78 TRP A N 1
ATOM 607 C CA . TRP A 1 78 ? 5.969 16.615 -10.622 1.00 71.00 78 TRP A CA 1
ATOM 608 C C . TRP A 1 78 ? 6.539 15.745 -9.494 1.00 71.00 78 TRP A C 1
ATOM 610 O O . TRP A 1 78 ? 7.747 15.543 -9.421 1.00 71.00 78 TRP A O 1
ATOM 620 N N . SER A 1 79 ? 5.688 15.204 -8.616 1.00 74.44 79 SER A N 1
ATOM 621 C CA . SER A 1 79 ? 6.134 14.479 -7.416 1.00 74.44 79 SER A CA 1
ATOM 622 C C . SER A 1 79 ? 5.852 12.975 -7.438 1.00 74.44 79 SER A C 1
ATOM 624 O O . SER A 1 79 ? 6.278 12.272 -6.521 1.00 74.44 79 SER A O 1
ATOM 626 N N . GLY A 1 80 ? 5.160 12.469 -8.468 1.00 81.75 80 GLY A N 1
ATOM 627 C CA . GLY A 1 80 ? 4.870 11.041 -8.623 1.00 81.75 80 GLY A CA 1
ATOM 628 C C . GLY A 1 80 ? 4.017 10.461 -7.492 1.00 81.75 80 GLY A C 1
ATOM 629 O O . GLY A 1 80 ? 4.089 9.267 -7.219 1.00 81.75 80 GLY A O 1
ATOM 630 N N . ILE A 1 81 ? 3.259 11.310 -6.795 1.00 87.88 81 ILE A N 1
ATOM 631 C CA . ILE A 1 81 ? 2.428 10.925 -5.655 1.00 87.88 81 ILE A CA 1
ATOM 632 C C . ILE A 1 81 ? 1.089 10.424 -6.199 1.00 87.88 81 ILE A C 1
ATOM 634 O O . ILE A 1 81 ? 0.447 11.183 -6.932 1.00 87.88 81 ILE A O 1
ATOM 638 N N . PRO A 1 82 ? 0.656 9.194 -5.868 1.00 90.44 82 PRO A N 1
ATOM 639 C CA . PRO A 1 82 ? -0.660 8.693 -6.251 1.00 90.44 82 PRO A CA 1
ATOM 640 C C . PRO A 1 82 ? -1.776 9.642 -5.804 1.00 90.44 82 PRO A C 1
ATOM 642 O O . PRO A 1 82 ? -1.744 10.165 -4.701 1.00 90.44 82 PRO A O 1
ATOM 645 N N . ARG A 1 83 ? -2.753 9.890 -6.668 1.00 92.69 83 ARG A N 1
ATOM 646 C CA . ARG A 1 83 ? -3.956 10.696 -6.409 1.00 92.69 83 ARG A CA 1
ATOM 647 C C . ARG A 1 83 ? -5.224 9.876 -6.563 1.00 92.69 83 ARG A C 1
ATOM 649 O O . ARG A 1 83 ? -6.237 10.232 -5.973 1.00 92.69 83 ARG A O 1
ATOM 656 N N . ARG A 1 84 ? -5.168 8.800 -7.344 1.00 95.31 84 ARG A N 1
ATOM 657 C CA . ARG A 1 84 ? -6.256 7.846 -7.525 1.00 95.31 84 ARG A CA 1
ATOM 658 C C . ARG A 1 84 ? -5.693 6.519 -8.019 1.00 95.31 84 ARG A C 1
ATOM 660 O O . ARG A 1 84 ? -4.748 6.518 -8.806 1.00 95.31 84 ARG A O 1
ATOM 667 N N . ILE A 1 85 ? -6.269 5.416 -7.561 1.00 96.62 85 ILE A N 1
ATOM 668 C CA . ILE A 1 85 ? -6.027 4.069 -8.087 1.00 96.62 85 ILE A CA 1
ATOM 669 C C . ILE A 1 85 ? -7.398 3.475 -8.400 1.00 96.62 85 ILE A C 1
ATOM 671 O O . ILE A 1 85 ? -8.171 3.202 -7.483 1.00 96.62 85 ILE A O 1
ATOM 675 N N . GLY A 1 86 ? -7.721 3.336 -9.687 1.00 95.31 86 GLY A N 1
ATOM 676 C CA . GLY A 1 86 ? -9.043 2.887 -10.128 1.00 95.31 86 GLY A CA 1
ATOM 677 C C . GLY A 1 86 ? -10.179 3.719 -9.511 1.00 95.31 86 GLY A C 1
ATOM 678 O O . GLY A 1 86 ? -10.190 4.942 -9.683 1.00 95.31 86 GLY A O 1
ATOM 679 N N . PRO A 1 87 ? -11.128 3.100 -8.781 1.00 95.38 87 PRO A N 1
ATOM 680 C CA . PRO A 1 87 ? -12.239 3.815 -8.152 1.00 95.38 87 PRO A CA 1
ATOM 681 C C . PRO A 1 87 ? -11.844 4.576 -6.875 1.00 95.38 87 PRO A C 1
ATOM 683 O O . PRO A 1 87 ? -12.657 5.335 -6.350 1.00 95.38 87 PRO A O 1
ATOM 686 N N . TYR A 1 88 ? -10.622 4.402 -6.360 1.00 97.25 88 TYR A N 1
ATOM 687 C CA . TYR A 1 88 ? -10.229 4.903 -5.044 1.00 97.25 88 TYR A CA 1
ATOM 688 C C . TYR A 1 88 ? -9.414 6.199 -5.139 1.00 97.25 88 TYR A C 1
ATOM 690 O O . TYR A 1 88 ? -8.219 6.149 -5.460 1.00 97.25 88 TYR A O 1
ATOM 698 N N . PRO A 1 89 ? -10.011 7.376 -4.865 1.00 95.75 89 PRO A N 1
ATOM 699 C CA . PRO A 1 89 ? -9.258 8.619 -4.719 1.00 95.75 89 PRO A CA 1
ATOM 700 C C . PRO A 1 89 ? -8.325 8.559 -3.506 1.00 95.75 89 PRO A C 1
ATOM 702 O O . PRO A 1 89 ? -8.617 7.888 -2.522 1.00 95.75 89 PRO A O 1
ATOM 705 N N . ILE A 1 90 ? -7.208 9.280 -3.557 1.00 95.06 90 ILE A N 1
ATOM 706 C CA . ILE A 1 90 ? -6.229 9.324 -2.470 1.00 95.06 90 ILE A CA 1
ATOM 707 C C . ILE A 1 90 ? -6.011 10.769 -2.034 1.00 95.06 90 ILE A C 1
ATOM 709 O O . ILE A 1 90 ? -5.431 11.586 -2.765 1.00 95.06 90 ILE A O 1
ATOM 713 N N . ASP A 1 91 ? -6.439 11.070 -0.813 1.00 92.12 91 ASP A N 1
ATOM 714 C CA . ASP A 1 91 ? -6.314 12.397 -0.232 1.00 92.12 91 ASP A CA 1
ATOM 715 C C . ASP A 1 91 ? -4.970 12.594 0.477 1.00 92.12 91 ASP A C 1
ATOM 717 O O . ASP A 1 91 ? -4.484 11.744 1.227 1.00 92.12 91 ASP A O 1
ATOM 721 N N . HIS A 1 92 ? -4.385 13.761 0.224 1.00 87.81 92 HIS A N 1
ATOM 722 C CA . HIS A 1 92 ? -3.101 14.198 0.740 1.00 87.81 92 HIS A CA 1
ATOM 723 C C . HIS A 1 92 ? -3.224 15.645 1.223 1.00 87.81 92 HIS A C 1
ATOM 725 O O . HIS A 1 92 ? -3.116 16.574 0.406 1.00 87.81 92 HIS A O 1
ATOM 731 N N . PRO A 1 93 ? -3.392 15.885 2.533 1.00 80.44 93 PRO A N 1
ATOM 732 C CA . PRO A 1 93 ? -3.513 17.240 3.033 1.00 80.44 93 PRO A CA 1
ATOM 733 C C . PRO A 1 93 ? -2.218 18.025 2.819 1.00 80.44 93 PRO A C 1
ATOM 735 O O . PRO A 1 93 ? -1.112 17.551 3.106 1.00 80.44 93 PRO A O 1
ATOM 738 N N . ARG A 1 94 ? -2.385 19.257 2.320 1.00 66.44 94 ARG A N 1
ATOM 739 C CA . ARG A 1 94 ? -1.369 20.325 2.264 1.00 66.44 94 ARG A CA 1
ATOM 740 C C . ARG A 1 94 ? -0.006 19.895 1.706 1.00 66.44 94 ARG A C 1
ATOM 742 O O . ARG A 1 94 ? 1.021 20.209 2.294 1.00 66.44 94 ARG A O 1
ATOM 749 N N . LEU A 1 95 ? 0.017 19.163 0.587 1.00 62.53 95 LEU A N 1
ATOM 750 C CA . LEU A 1 95 ? 1.260 18.733 -0.088 1.00 62.53 95 LEU A CA 1
ATOM 751 C C . LEU A 1 95 ? 2.232 17.923 0.801 1.00 62.53 95 LEU A C 1
ATOM 753 O O . LEU A 1 95 ? 3.371 17.694 0.400 1.00 62.53 95 LEU A O 1
ATOM 757 N N . SER A 1 96 ? 1.789 17.424 1.962 1.00 72.50 96 SER A N 1
ATOM 758 C CA . SER A 1 96 ? 2.618 16.627 2.885 1.00 72.50 96 SER A CA 1
ATOM 759 C C . SER A 1 96 ? 3.139 15.338 2.245 1.00 72.50 96 SER A C 1
ATOM 761 O O . SER A 1 96 ? 4.147 14.770 2.663 1.00 72.50 96 SER A O 1
ATOM 763 N N . GLY A 1 97 ? 2.436 14.862 1.214 1.00 76.00 97 GLY A N 1
ATOM 764 C CA . GLY A 1 97 ? 2.667 13.563 0.604 1.00 76.00 97 GLY A CA 1
ATOM 765 C C . GLY A 1 97 ? 2.212 12.400 1.483 1.00 76.00 97 GLY A C 1
ATOM 766 O O . GLY A 1 97 ? 2.409 11.260 1.075 1.00 76.00 97 GLY A O 1
ATOM 767 N N . LEU A 1 98 ? 1.593 12.666 2.635 1.00 87.88 98 LEU A N 1
ATOM 768 C CA . LEU A 1 98 ? 1.003 11.649 3.496 1.00 87.88 98 LEU A CA 1
ATOM 769 C C . LEU A 1 98 ? -0.415 11.334 3.026 1.00 87.88 98 LEU A C 1
ATOM 771 O O . LEU A 1 98 ? -1.233 12.249 2.926 1.00 87.88 98 LEU A O 1
ATOM 775 N N . ALA A 1 99 ? -0.695 10.068 2.734 1.00 91.12 99 ALA A N 1
ATOM 776 C CA . ALA A 1 99 ? -2.040 9.634 2.376 1.00 91.12 99 ALA A CA 1
ATOM 777 C C . ALA A 1 99 ? -2.911 9.584 3.639 1.00 91.12 99 ALA A C 1
ATOM 779 O O . ALA A 1 99 ? -2.662 8.765 4.517 1.00 91.12 99 ALA A O 1
ATOM 780 N N . ARG A 1 100 ? -3.908 10.469 3.747 1.00 92.69 100 ARG A N 1
ATOM 781 C CA . ARG A 1 100 ? -4.860 10.510 4.878 1.00 92.69 100 ARG A CA 1
ATOM 782 C C . ARG A 1 100 ? -6.225 9.922 4.541 1.00 92.69 100 ARG A C 1
ATOM 784 O O . ARG A 1 100 ? -6.957 9.569 5.457 1.00 92.69 100 ARG A O 1
ATOM 791 N N . GLY A 1 101 ? -6.542 9.793 3.257 1.00 94.25 101 GLY A N 1
ATOM 792 C CA . GLY A 1 101 ? -7.741 9.114 2.776 1.00 94.25 101 GLY A CA 1
ATOM 793 C C . GLY A 1 101 ? -7.407 8.240 1.575 1.00 94.25 101 GLY A C 1
ATOM 794 O O . GLY A 1 101 ? -6.628 8.665 0.722 1.00 94.25 101 GLY A O 1
ATOM 795 N N . ILE A 1 102 ? -7.957 7.029 1.516 1.00 96.06 102 ILE A N 1
ATOM 796 C CA . ILE A 1 102 ? -7.799 6.082 0.403 1.00 96.06 102 ILE A CA 1
ATOM 797 C C . ILE A 1 102 ? -9.171 5.481 0.101 1.00 96.06 102 ILE A C 1
ATOM 799 O O . ILE A 1 102 ? -9.638 4.580 0.793 1.00 96.06 102 ILE A O 1
ATOM 803 N N . GLY A 1 103 ? -9.834 6.001 -0.929 1.00 94.56 103 GLY A N 1
ATOM 804 C CA . GLY A 1 103 ? -11.224 5.687 -1.222 1.00 94.56 103 GLY A CA 1
ATOM 805 C C . GLY A 1 103 ? -12.104 5.961 0.002 1.00 94.56 103 GLY A C 1
ATOM 806 O O . GLY A 1 103 ? -12.091 7.090 0.493 1.00 94.56 103 GLY A O 1
ATOM 807 N N . PRO A 1 104 ? -12.839 4.958 0.512 1.00 94.88 104 PRO A N 1
ATOM 808 C CA . PRO A 1 104 ? -13.649 5.108 1.717 1.00 94.88 104 PRO A CA 1
ATOM 809 C C . PRO A 1 104 ? -12.835 5.087 3.024 1.00 94.88 104 PRO A C 1
ATOM 811 O O . PRO A 1 104 ? -13.387 5.355 4.087 1.00 94.88 104 PRO A O 1
ATOM 814 N N . LEU A 1 105 ? -11.548 4.734 2.977 1.00 96.44 105 LEU A N 1
ATOM 815 C CA . LEU A 1 105 ? -10.726 4.528 4.168 1.00 96.44 105 LEU A CA 1
ATOM 816 C C . LEU A 1 105 ? -10.118 5.841 4.660 1.00 96.44 105 LEU A C 1
ATOM 818 O O . LEU A 1 105 ? -9.529 6.589 3.876 1.00 96.44 105 LEU A O 1
ATOM 822 N N . GLY A 1 106 ? -10.160 6.068 5.971 1.00 95.56 106 GLY A N 1
ATOM 823 C CA . GLY A 1 106 ? -9.341 7.074 6.648 1.00 95.56 106 GLY A CA 1
ATOM 824 C C . GLY A 1 106 ? -8.009 6.480 7.104 1.00 95.56 106 GLY A C 1
ATOM 825 O O . GLY A 1 106 ? -7.958 5.332 7.528 1.00 95.56 106 GLY A O 1
ATOM 826 N N . VAL A 1 107 ? -6.921 7.247 7.044 1.00 95.62 107 VAL A N 1
ATOM 827 C CA . VAL A 1 107 ? -5.606 6.835 7.559 1.00 95.62 107 VAL A CA 1
ATOM 828 C C . VAL A 1 107 ? -5.155 7.806 8.640 1.00 95.62 107 VAL A C 1
ATOM 830 O O . VAL A 1 107 ? -4.867 8.983 8.395 1.00 95.62 107 VAL A O 1
ATOM 833 N N . GLU A 1 108 ? -5.044 7.291 9.856 1.00 94.12 108 GLU A N 1
ATOM 834 C CA . GLU A 1 108 ? -4.576 8.046 11.006 1.00 94.12 108 GLU A CA 1
ATOM 835 C C . GLU A 1 108 ? -3.095 7.806 11.236 1.00 94.12 108 GLU A C 1
ATOM 837 O O . GLU A 1 108 ? -2.591 6.695 11.083 1.00 94.12 108 GLU A O 1
ATOM 842 N N . TYR A 1 109 ? -2.390 8.862 11.619 1.00 91.25 109 TYR A N 1
ATOM 843 C CA . TYR A 1 109 ? -0.959 8.825 11.887 1.00 91.25 109 TYR A CA 1
ATOM 844 C C . TYR A 1 109 ? -0.713 9.027 13.373 1.00 91.25 109 TYR A C 1
ATOM 846 O O . TYR A 1 109 ? -1.572 9.537 14.092 1.00 91.25 109 TYR A O 1
ATOM 854 N N . ASP A 1 110 ? 0.476 8.646 13.830 1.00 86.56 110 ASP A N 1
ATOM 855 C CA . ASP A 1 110 ? 0.903 8.983 15.181 1.00 86.56 110 ASP A CA 1
ATOM 856 C C . ASP A 1 110 ? 0.999 10.500 15.421 1.00 86.56 110 ASP A C 1
ATOM 858 O O . ASP A 1 110 ? 0.891 11.314 14.501 1.00 86.56 110 ASP A O 1
ATOM 862 N N . LEU A 1 111 ? 1.187 10.885 16.687 1.00 79.00 111 LEU A N 1
ATOM 863 C CA . LEU A 1 111 ? 1.214 12.288 17.122 1.00 79.00 111 LEU A CA 1
ATOM 864 C C . LEU A 1 111 ? 2.272 13.126 16.390 1.00 79.00 111 LEU A C 1
ATOM 866 O O . LEU A 1 111 ? 2.076 14.319 16.184 1.00 79.00 111 LEU A O 1
ATOM 870 N N . LEU A 1 112 ? 3.376 12.500 15.973 1.00 77.25 112 LEU A N 1
ATOM 871 C CA . LEU A 1 112 ? 4.448 13.153 15.221 1.00 77.25 112 LEU A CA 1
ATOM 872 C C . LEU A 1 112 ? 4.159 13.216 13.712 1.00 77.25 112 LEU A C 1
ATOM 874 O O . LEU A 1 112 ? 4.964 13.752 12.953 1.00 77.25 112 LEU A O 1
ATOM 878 N N . GLY A 1 113 ? 3.032 12.660 13.257 1.00 74.81 113 GLY A N 1
ATOM 879 C CA . GLY A 1 113 ? 2.641 12.603 11.850 1.00 74.81 113 GLY A CA 1
ATOM 880 C C . GLY A 1 113 ? 3.587 11.761 10.995 1.00 74.81 113 GLY A C 1
ATOM 881 O O . GLY A 1 113 ? 3.599 11.903 9.774 1.00 74.81 113 GLY A O 1
ATOM 882 N N . SER A 1 114 ? 4.403 10.916 11.623 1.00 77.38 114 SER A N 1
ATOM 883 C CA . SER A 1 114 ? 5.570 10.299 10.993 1.00 77.38 114 SER A CA 1
ATOM 884 C C . SER A 1 114 ? 5.231 8.977 10.306 1.00 77.38 114 SER A C 1
ATOM 886 O O . SER A 1 114 ? 5.770 8.663 9.241 1.00 77.38 114 SER A O 1
ATOM 888 N N . ARG A 1 115 ? 4.282 8.229 10.877 1.00 85.94 115 ARG A N 1
ATOM 889 C CA . ARG A 1 115 ? 3.854 6.912 10.397 1.00 85.94 115 ARG A CA 1
ATOM 890 C C . ARG A 1 115 ? 2.348 6.713 10.559 1.00 85.94 115 ARG A C 1
ATOM 892 O O . ARG A 1 115 ? 1.780 7.187 11.547 1.00 85.94 115 ARG A O 1
ATOM 899 N N . PRO A 1 116 ? 1.705 6.008 9.617 1.00 92.06 116 PRO A N 1
ATOM 900 C CA . PRO A 1 116 ? 0.305 5.647 9.745 1.00 92.06 116 PRO A CA 1
ATOM 901 C C . PRO A 1 116 ? 0.164 4.592 10.850 1.00 92.06 116 PRO A C 1
ATOM 903 O O . PRO A 1 116 ? 0.916 3.624 10.887 1.00 92.06 116 PRO A O 1
ATOM 906 N N . ARG A 1 117 ? -0.772 4.784 11.772 1.00 93.75 117 ARG A N 1
ATOM 907 C CA . ARG A 1 117 ? -0.999 3.920 12.936 1.00 93.75 117 ARG A CA 1
ATOM 908 C C . ARG A 1 117 ? -2.291 3.121 12.816 1.00 93.75 117 ARG A C 1
ATOM 910 O O . ARG A 1 117 ? -2.342 1.994 13.298 1.00 93.75 117 ARG A O 1
ATOM 917 N N . ARG A 1 118 ? -3.327 3.703 12.213 1.00 94.69 118 ARG A N 1
ATOM 918 C CA . ARG A 1 118 ? -4.647 3.079 12.099 1.00 94.69 118 ARG A CA 1
ATOM 919 C C . ARG A 1 118 ? -5.294 3.392 10.768 1.00 94.69 118 ARG A C 1
ATOM 921 O O . ARG A 1 118 ? -5.009 4.425 10.158 1.00 94.69 118 ARG A O 1
ATOM 928 N N . VAL A 1 119 ? -6.179 2.498 10.355 1.00 96.19 119 VAL A N 1
ATOM 929 C CA . VAL A 1 119 ? -7.066 2.692 9.215 1.00 96.19 119 VAL A CA 1
ATOM 930 C C . VAL A 1 119 ? -8.500 2.664 9.713 1.00 96.19 119 VAL A C 1
ATOM 932 O O . VAL A 1 119 ? -8.921 1.710 10.361 1.00 96.19 119 VAL A O 1
ATOM 935 N N . VAL A 1 120 ? -9.237 3.727 9.421 1.00 96.31 120 VAL A N 1
ATOM 936 C CA . VAL A 1 120 ? -10.642 3.889 9.783 1.00 96.31 120 VAL A CA 1
ATOM 93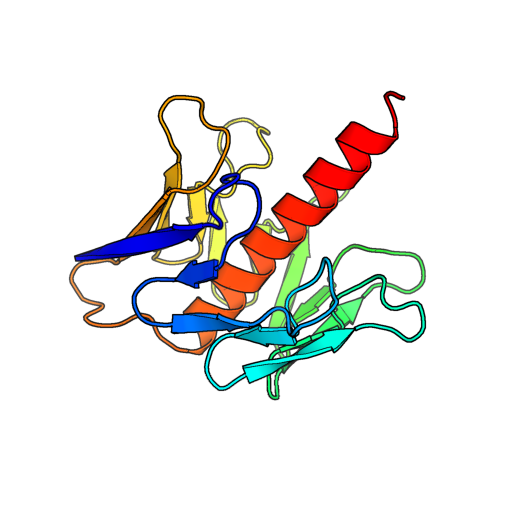7 C C . VAL A 1 120 ? -11.488 3.409 8.613 1.00 96.31 120 VAL A C 1
ATOM 939 O O . VAL A 1 120 ? -11.344 3.901 7.493 1.00 96.31 120 VAL A O 1
ATOM 942 N N . LEU A 1 121 ? -12.350 2.434 8.878 1.00 94.50 121 LEU A N 1
ATOM 943 C CA . LEU A 1 121 ? -13.331 1.913 7.935 1.00 94.50 121 LEU A CA 1
ATOM 944 C C . LEU A 1 121 ? -14.677 2.600 8.190 1.00 94.50 121 LEU A C 1
ATOM 946 O O . LEU A 1 121 ? -15.031 2.788 9.364 1.00 94.50 121 LEU A O 1
ATOM 950 N N . PRO A 1 122 ? -15.431 2.934 7.127 1.00 93.06 122 PRO A N 1
ATOM 951 C CA . PRO A 1 122 ? -16.798 3.413 7.266 1.00 93.06 122 PRO A CA 1
ATOM 952 C C . PRO A 1 122 ? -17.683 2.328 7.896 1.00 93.06 122 PRO A C 1
ATOM 954 O O . PRO A 1 122 ? -17.343 1.143 7.889 1.00 93.06 122 PRO A O 1
ATOM 957 N N . ASP A 1 123 ? -18.807 2.740 8.475 1.00 88.38 123 ASP A N 1
ATOM 958 C CA . ASP A 1 123 ? -19.645 1.860 9.300 1.00 88.38 123 ASP A CA 1
ATOM 959 C C . ASP A 1 123 ? -20.315 0.720 8.514 1.00 88.38 123 ASP A C 1
ATOM 961 O O . ASP A 1 123 ? -20.675 -0.301 9.097 1.00 88.38 123 ASP A O 1
ATOM 965 N N . ASP A 1 124 ? -20.447 0.868 7.196 1.00 89.62 124 ASP A N 1
ATOM 966 C CA . ASP A 1 124 ? -20.971 -0.141 6.274 1.00 89.62 124 ASP A CA 1
ATOM 967 C C . ASP A 1 124 ? -19.932 -1.206 5.873 1.00 89.62 124 ASP A C 1
ATOM 969 O O . ASP A 1 124 ? -20.297 -2.263 5.354 1.00 89.62 124 ASP A O 1
ATOM 973 N N . LEU A 1 125 ? -18.641 -0.976 6.145 1.00 87.81 125 LEU A N 1
ATOM 974 C CA . LEU A 1 125 ? -17.575 -1.950 5.916 1.00 87.81 125 LEU A CA 1
ATOM 975 C C . LEU A 1 125 ? -17.233 -2.707 7.202 1.00 87.81 125 LEU A C 1
ATOM 977 O O . LEU A 1 125 ? -16.520 -2.214 8.075 1.00 87.81 125 LEU A O 1
ATOM 981 N N . HIS A 1 126 ? -17.683 -3.962 7.277 1.00 84.62 126 HIS A N 1
ATOM 982 C CA . HIS A 1 126 ? -17.405 -4.877 8.395 1.00 84.62 126 HIS A CA 1
ATOM 983 C C . HIS A 1 126 ? -16.041 -5.576 8.324 1.00 84.62 126 HIS A C 1
ATOM 985 O O . HIS A 1 126 ? -15.577 -6.127 9.318 1.00 84.62 126 HIS A O 1
ATOM 991 N N . ALA A 1 127 ? -15.394 -5.561 7.162 1.00 88.81 127 ALA A N 1
ATOM 992 C CA . ALA A 1 127 ? -14.043 -6.061 6.949 1.00 88.81 127 ALA A CA 1
ATOM 993 C C . ALA A 1 127 ? -13.402 -5.270 5.809 1.00 88.81 127 ALA A C 1
ATOM 995 O O . ALA A 1 127 ? -14.113 -4.690 4.988 1.00 88.81 127 ALA A O 1
ATOM 996 N N . LEU A 1 128 ? -12.069 -5.248 5.753 1.00 92.62 128 LEU A N 1
ATOM 997 C CA . LEU A 1 128 ? -11.354 -4.603 4.657 1.00 92.62 128 LEU A CA 1
ATOM 998 C C . LEU A 1 128 ? -11.458 -5.474 3.398 1.00 92.62 128 LEU A C 1
ATOM 1000 O O . LEU A 1 128 ? -10.950 -6.597 3.418 1.00 92.62 128 LEU A O 1
ATOM 1004 N N . PRO A 1 129 ? -12.086 -4.986 2.313 1.00 94.44 129 PRO A N 1
ATOM 1005 C CA . PRO A 1 129 ? -12.122 -5.720 1.058 1.00 94.44 129 PRO A CA 1
ATOM 1006 C C . PRO A 1 129 ? -10.712 -5.951 0.515 1.00 94.44 129 PRO A C 1
ATOM 1008 O O . PRO A 1 129 ? -9.807 -5.140 0.725 1.00 94.44 129 PRO A O 1
ATOM 1011 N N . ASP A 1 130 ? -10.524 -7.069 -0.178 1.00 95.00 130 ASP A N 1
ATOM 1012 C CA . ASP A 1 130 ? -9.201 -7.525 -0.602 1.00 95.00 130 ASP A CA 1
ATOM 1013 C C . ASP A 1 130 ? -8.512 -6.554 -1.577 1.00 95.00 130 ASP A C 1
ATOM 1015 O O . ASP A 1 130 ? -7.318 -6.276 -1.479 1.00 95.00 130 ASP A O 1
ATOM 1019 N N . ASP A 1 131 ? -9.279 -5.964 -2.486 1.00 95.00 131 ASP A N 1
ATOM 1020 C CA . ASP A 1 131 ? -8.803 -4.925 -3.389 1.00 95.00 131 ASP A CA 1
ATOM 1021 C C . ASP A 1 131 ? -8.355 -3.664 -2.634 1.00 95.00 131 ASP A C 1
ATOM 1023 O O . ASP A 1 131 ? -7.253 -3.158 -2.866 1.00 95.00 131 ASP A O 1
ATOM 1027 N N . LEU A 1 132 ? -9.154 -3.196 -1.673 1.00 95.75 132 LEU A N 1
ATOM 1028 C CA . LEU A 1 132 ? -8.819 -2.066 -0.810 1.00 95.75 132 LEU A CA 1
ATOM 1029 C C . LEU A 1 132 ? -7.598 -2.340 0.071 1.00 95.75 132 LEU A C 1
ATOM 1031 O O . LEU A 1 132 ? -6.774 -1.442 0.244 1.00 95.75 132 LEU A O 1
ATOM 1035 N N . LEU A 1 133 ? -7.431 -3.564 0.577 1.00 97.12 133 LEU A N 1
ATOM 1036 C CA . LEU A 1 133 ? -6.235 -4.003 1.301 1.00 97.12 133 LEU A CA 1
ATOM 1037 C C . LEU A 1 133 ? -4.978 -3.842 0.439 1.00 97.12 133 LEU A C 1
ATOM 1039 O O . LEU A 1 133 ? -3.987 -3.251 0.881 1.00 97.12 133 LEU A O 1
ATOM 1043 N N . ARG A 1 134 ? -5.008 -4.335 -0.802 1.00 97.38 134 ARG A N 1
ATOM 1044 C CA . ARG A 1 134 ? -3.851 -4.262 -1.704 1.00 97.38 134 ARG A CA 1
ATOM 1045 C C . ARG A 1 134 ? -3.572 -2.828 -2.161 1.00 97.38 134 ARG A C 1
ATOM 1047 O O . ARG A 1 134 ? -2.406 -2.441 -2.253 1.00 97.38 134 ARG A O 1
ATOM 1054 N N . VAL A 1 135 ? -4.611 -2.020 -2.389 1.00 97.44 135 VAL A N 1
ATOM 1055 C CA . VAL A 1 135 ? -4.485 -0.585 -2.704 1.00 97.44 135 VAL A CA 1
ATOM 1056 C C . VAL A 1 135 ? -3.875 0.177 -1.527 1.00 97.44 135 VAL A C 1
ATOM 1058 O O . VAL A 1 135 ? -2.897 0.904 -1.714 1.00 97.44 135 VAL A O 1
ATOM 1061 N N . LEU A 1 136 ? -4.392 -0.024 -0.313 1.00 97.25 136 LEU A N 1
ATOM 1062 C CA . LEU A 1 136 ? -3.846 0.544 0.919 1.00 97.25 136 LEU A CA 1
ATOM 1063 C C . LEU A 1 136 ? -2.364 0.190 1.068 1.00 97.25 136 LEU A C 1
ATOM 1065 O O . LEU A 1 136 ? -1.528 1.082 1.238 1.00 97.25 136 LEU A O 1
ATOM 1069 N N . PHE A 1 137 ? -2.024 -1.095 0.945 1.00 97.00 137 PHE A N 1
ATOM 1070 C CA . PHE A 1 137 ? -0.642 -1.550 1.020 1.00 97.00 137 PHE A CA 1
ATOM 1071 C C . PHE A 1 137 ? 0.238 -0.871 -0.034 1.00 97.00 137 PHE A C 1
ATOM 1073 O O . PHE A 1 137 ? 1.306 -0.359 0.307 1.00 97.00 137 PHE A O 1
ATOM 1080 N N . LEU A 1 138 ? -0.203 -0.808 -1.295 1.00 95.81 138 LEU A N 1
ATOM 1081 C CA . LEU A 1 138 ? 0.558 -0.174 -2.369 1.00 95.81 138 LEU A CA 1
ATOM 1082 C C . LEU A 1 138 ? 0.838 1.305 -2.066 1.00 95.81 138 LEU A C 1
ATOM 1084 O O . LEU A 1 138 ? 1.978 1.754 -2.200 1.00 95.81 138 LEU A O 1
ATOM 1088 N N . VAL A 1 139 ? -0.165 2.061 -1.617 1.00 94.88 139 VAL A N 1
ATOM 1089 C CA . VAL A 1 139 ? -0.008 3.484 -1.276 1.00 94.88 139 VAL A CA 1
ATOM 1090 C C . VAL A 1 139 ? 1.008 3.673 -0.145 1.00 94.88 139 VAL A C 1
ATOM 1092 O O . VAL A 1 139 ? 1.938 4.478 -0.277 1.00 94.88 139 VAL A O 1
ATOM 1095 N N . LEU A 1 140 ? 0.893 2.897 0.937 1.00 93.75 140 LEU A N 1
ATOM 1096 C CA . LEU A 1 140 ? 1.819 2.970 2.072 1.00 93.75 140 LEU A CA 1
ATOM 1097 C C . LEU A 1 140 ? 3.240 2.518 1.700 1.00 93.75 140 LEU A C 1
ATOM 1099 O O . LEU A 1 140 ? 4.228 3.115 2.149 1.00 93.75 140 LEU A O 1
ATOM 1103 N N . HIS A 1 141 ? 3.358 1.506 0.839 1.00 92.25 141 HIS A N 1
ATOM 1104 C CA . HIS A 1 141 ? 4.631 1.021 0.316 1.00 92.25 141 HIS A CA 1
ATOM 1105 C C . HIS A 1 141 ? 5.346 2.108 -0.497 1.00 92.25 141 HIS A C 1
ATOM 1107 O O . HIS A 1 141 ? 6.507 2.425 -0.229 1.00 92.25 141 HIS A O 1
ATOM 1113 N N . LEU A 1 142 ? 4.644 2.749 -1.437 1.00 90.12 142 LEU A N 1
ATOM 1114 C CA . LEU A 1 142 ? 5.193 3.830 -2.262 1.00 90.12 142 LEU A CA 1
ATOM 1115 C C . LEU A 1 142 ? 5.600 5.046 -1.423 1.00 90.12 142 LEU A C 1
ATOM 1117 O O . LEU A 1 142 ? 6.649 5.647 -1.667 1.00 90.12 142 LEU A O 1
ATOM 1121 N N . GLN A 1 143 ? 4.800 5.397 -0.413 1.00 89.75 143 GLN A N 1
ATOM 1122 C CA . GLN A 1 143 ? 5.137 6.456 0.536 1.00 89.75 143 GLN A CA 1
ATOM 1123 C C . GLN A 1 143 ? 6.440 6.145 1.282 1.00 89.75 143 GLN A C 1
ATOM 1125 O O . GLN A 1 143 ? 7.318 7.007 1.370 1.00 89.75 143 GLN A O 1
ATOM 1130 N N . THR A 1 144 ? 6.585 4.914 1.774 1.00 87.19 144 THR A N 1
ATOM 1131 C CA . THR A 1 144 ? 7.788 4.454 2.481 1.00 87.19 144 THR A CA 1
ATOM 1132 C C . THR A 1 144 ? 9.024 4.519 1.589 1.00 87.19 144 THR A C 1
ATOM 1134 O O . THR A 1 144 ? 10.046 5.081 1.984 1.00 87.19 144 THR A O 1
ATOM 1137 N N . GLU A 1 145 ? 8.931 4.011 0.360 1.00 85.88 145 GLU A N 1
ATOM 1138 C CA . GLU A 1 145 ? 10.038 4.037 -0.600 1.00 85.88 145 GLU A CA 1
ATOM 1139 C C . GLU A 1 145 ? 10.445 5.468 -0.973 1.00 85.88 145 GLU A C 1
ATOM 1141 O O . GLU A 1 145 ? 11.633 5.788 -1.052 1.00 85.88 145 GLU A O 1
ATOM 1146 N N . ARG A 1 146 ? 9.476 6.374 -1.135 1.00 85.06 146 ARG A N 1
ATOM 1147 C CA . ARG A 1 146 ? 9.759 7.792 -1.382 1.00 85.06 146 ARG A CA 1
ATOM 1148 C C . ARG A 1 146 ? 10.461 8.448 -0.194 1.00 85.06 146 ARG A C 1
ATOM 1150 O O . ARG A 1 146 ? 11.398 9.215 -0.401 1.00 85.06 146 ARG A O 1
ATOM 1157 N N . ASN A 1 147 ? 10.026 8.157 1.031 1.00 80.88 147 ASN A N 1
ATOM 1158 C CA . ASN A 1 147 ? 10.648 8.704 2.236 1.00 80.88 147 ASN A CA 1
ATOM 1159 C C . ASN A 1 147 ? 12.097 8.215 2.375 1.00 80.88 147 ASN A C 1
ATOM 1161 O O . ASN A 1 147 ? 12.984 9.030 2.609 1.00 80.88 147 ASN A O 1
ATOM 1165 N N . ARG A 1 148 ? 12.363 6.929 2.105 1.00 78.81 148 ARG A N 1
ATOM 1166 C CA . ARG A 1 148 ? 13.727 6.369 2.081 1.00 78.81 148 ARG A CA 1
ATOM 1167 C C . ARG A 1 148 ? 14.634 7.082 1.079 1.00 78.81 148 ARG A C 1
ATOM 1169 O O . ARG A 1 148 ? 15.749 7.448 1.434 1.00 78.81 148 ARG A O 1
ATOM 1176 N N . ARG A 1 149 ? 14.147 7.333 -0.142 1.00 77.19 149 ARG A N 1
ATOM 1177 C CA . ARG A 1 149 ? 14.915 8.042 -1.184 1.00 77.19 149 ARG A CA 1
ATOM 1178 C C . ARG A 1 149 ? 15.241 9.486 -0.813 1.00 77.19 149 ARG A C 1
ATOM 1180 O O . ARG A 1 149 ? 16.330 9.957 -1.124 1.00 77.19 149 ARG A O 1
ATOM 1187 N N . LYS A 1 150 ? 14.309 10.182 -0.153 1.00 73.00 150 LYS A N 1
ATOM 1188 C CA . LYS A 1 150 ? 14.553 11.536 0.364 1.00 73.00 150 LYS A CA 1
ATOM 1189 C C . LYS A 1 150 ? 15.619 11.527 1.457 1.00 73.00 150 LYS A C 1
ATOM 1191 O O . LYS A 1 150 ? 16.496 12.375 1.433 1.00 73.00 150 LYS A O 1
ATOM 1196 N N . SER A 1 151 ? 15.582 10.563 2.375 1.00 66.69 151 SER A N 1
ATOM 1197 C CA . SER A 1 151 ? 16.597 10.447 3.429 1.00 66.69 151 SER A CA 1
ATOM 1198 C C . SER A 1 151 ? 17.985 10.097 2.883 1.00 66.69 151 SER A C 1
ATOM 1200 O O . SER A 1 151 ? 18.975 10.590 3.406 1.00 66.69 151 SER A O 1
ATOM 1202 N N . SER A 1 152 ? 18.076 9.297 1.816 1.00 61.72 152 SER A N 1
ATOM 1203 C CA . SER A 1 152 ? 19.361 8.934 1.202 1.00 61.72 152 SER A CA 1
ATOM 1204 C C . SER A 1 152 ? 19.994 10.031 0.340 1.00 61.72 152 SER A C 1
ATOM 1206 O O . SER A 1 152 ? 21.157 9.897 -0.007 1.00 61.72 152 SER A O 1
ATOM 1208 N N . SER A 1 153 ? 19.260 11.084 -0.047 1.00 58.44 153 SER A N 1
ATOM 1209 C CA . SER A 1 153 ? 19.824 12.192 -0.843 1.00 58.44 153 SER A CA 1
ATOM 1210 C C . SER A 1 153 ? 20.371 13.344 0.008 1.00 58.44 153 SER A C 1
ATOM 1212 O O . SER A 1 153 ? 20.735 14.378 -0.544 1.00 58.44 153 SER A O 1
ATOM 1214 N N . VAL A 1 154 ? 20.333 13.213 1.336 1.00 51.59 154 VAL A N 1
ATOM 1215 C CA . VAL A 1 154 ? 20.757 14.241 2.307 1.00 51.59 154 VAL A CA 1
ATOM 1216 C C . VAL A 1 154 ? 22.001 13.779 3.094 1.00 51.59 154 VAL A C 1
ATOM 1218 O O . VAL A 1 154 ? 22.469 14.493 3.975 1.00 51.59 154 VAL A O 1
ATOM 1221 N N . ALA A 1 155 ? 22.546 12.603 2.765 1.00 43.62 155 ALA A N 1
ATOM 1222 C CA . ALA A 1 155 ? 23.806 12.066 3.283 1.00 43.62 155 ALA A CA 1
ATOM 1223 C C . ALA A 1 155 ? 24.890 12.146 2.203 1.00 43.62 155 ALA A C 1
ATOM 1225 O O . ALA A 1 155 ? 26.051 12.420 2.572 1.00 43.62 155 ALA A O 1
#

Sequence (155 aa):
MELELGYDLLGGRLRSIGETEIDYGRWGGRPRALGPHPLEYDLLGSRLRRIGDIEIGYGRLGSVPRTFGTWDVDCTAWSGIPRRIGPYPIDHPRLSGLARGIGPLGVEYDLLGSRPRRVVLPDDLHALPDDLLRVLFLVLHLQTERNRRKSSSVA